Protein AF-A0A0G1BCC5-F1 (afdb_monomer)

pLDDT: mean 70.87, std 15.13, range [43.38, 93.19]

Nearest PDB structures (foldseek):
  5g5l-assembly1_I  TM=3.964E-01  e=1.665E-01  Saccharomyces cerevisiae
  8pj5-assembly1_k  TM=4.046E-01  e=1.629E+00  Homo sapiens

Organism: NCBI:txid1618425

Solvent-accessible surface area (backbone atoms only — not comparable to full-atom values): 5601 Å² total; per-residue (Å²): 134,89,86,78,87,77,81,75,80,82,77,78,78,83,77,78,95,77,75,82,78,81,87,80,79,94,76,81,90,75,89,74,89,74,84,74,82,71,82,74,81,67,63,83,77,75,73,69,49,51,26,91,89,76,64,43,78,47,33,41,79,54,99,83,26,37,35,18,81,84,81,67,52,71,54,119

Secondary structure (DSSP, 8-state):
----------------S----------------------------------TTT--S-EEEETTEEEETTT--EE-

Radius of gyration: 22.89 Å; Cα contacts (8 Å, |Δi|>4): 49; chains: 1; bounding box: 43×70×31 Å

Structure (mmCIF, N/CA/C/O backbone):
data_AF-A0A0G1BCC5-F1
#
_entry.id   AF-A0A0G1BCC5-F1
#
loop_
_atom_site.group_PDB
_atom_site.id
_atom_site.type_symbol
_atom_site.label_atom_id
_atom_site.label_alt_id
_atom_site.label_comp_id
_atom_site.label_asym_id
_atom_site.label_entity_id
_atom_site.label_seq_id
_atom_site.pdbx_PDB_ins_code
_atom_site.Cartn_x
_atom_site.Cartn_y
_atom_site.Cartn_z
_atom_site.occupancy
_atom_site.B_iso_or_equiv
_atom_site.auth_seq_id
_atom_site.auth_comp_id
_atom_site.auth_asym_id
_atom_site.auth_atom_id
_atom_site.pdbx_PDB_model_num
ATOM 1 N N . GLN A 1 1 ? 10.633 36.181 -0.685 1.00 43.38 1 GLN A N 1
ATOM 2 C CA . GLN A 1 1 ? 10.621 34.984 -1.545 1.00 43.38 1 GLN A CA 1
ATOM 3 C C . GLN A 1 1 ? 11.062 33.800 -0.694 1.00 43.38 1 GLN A C 1
ATOM 5 O O . GLN A 1 1 ? 12.218 33.759 -0.300 1.00 43.38 1 GLN A O 1
ATOM 10 N N . PHE A 1 2 ? 10.126 32.932 -0.305 1.00 49.59 2 PHE A N 1
ATOM 11 C CA . PHE A 1 2 ? 10.404 31.689 0.427 1.00 49.59 2 PHE A CA 1
ATOM 12 C C . PHE A 1 2 ? 10.862 30.595 -0.557 1.00 49.59 2 PHE A C 1
ATOM 14 O O . PHE A 1 2 ? 10.365 30.550 -1.680 1.00 49.59 2 PHE A O 1
ATOM 21 N N . GLY A 1 3 ? 11.774 29.719 -0.129 1.00 46.91 3 GLY A N 1
ATOM 22 C CA . GLY A 1 3 ? 12.270 28.555 -0.884 1.00 46.91 3 GLY A CA 1
ATOM 23 C C . GLY A 1 3 ? 13.801 28.527 -0.854 1.00 46.91 3 GLY A C 1
ATOM 24 O O . GLY A 1 3 ? 14.429 29.529 -1.160 1.00 46.91 3 GLY A O 1
ATOM 25 N N . VAL A 1 4 ? 14.493 27.461 -0.458 1.00 52.06 4 VAL A N 1
ATOM 26 C CA . VAL A 1 4 ? 14.225 26.030 -0.634 1.00 52.06 4 VAL A CA 1
ATOM 27 C C . VAL A 1 4 ? 14.932 25.298 0.515 1.00 52.06 4 VAL A C 1
ATOM 29 O O . VAL A 1 4 ? 16.146 25.440 0.652 1.00 52.06 4 VAL A O 1
ATOM 32 N N . ILE A 1 5 ? 14.219 24.516 1.334 1.00 61.25 5 ILE A N 1
ATOM 33 C CA . ILE A 1 5 ? 14.889 23.490 2.145 1.00 61.25 5 ILE A CA 1
ATOM 34 C C . ILE A 1 5 ? 15.292 22.369 1.187 1.00 61.25 5 ILE A C 1
ATOM 36 O O . ILE A 1 5 ? 14.449 21.654 0.654 1.00 61.25 5 ILE A O 1
ATOM 40 N N . LYS A 1 6 ? 16.584 22.274 0.882 1.00 53.53 6 LYS A N 1
ATOM 41 C CA . LYS A 1 6 ? 17.128 21.107 0.194 1.00 53.53 6 LYS A CA 1
ATOM 42 C C . LYS A 1 6 ? 17.103 19.981 1.222 1.00 53.53 6 LYS A C 1
ATOM 44 O O . LYS A 1 6 ? 17.884 20.014 2.164 1.00 53.53 6 LYS A O 1
ATOM 49 N N . THR A 1 7 ? 16.164 19.051 1.106 1.00 52.84 7 THR A N 1
ATOM 50 C CA . THR A 1 7 ? 16.246 17.782 1.830 1.00 52.84 7 THR A CA 1
ATOM 51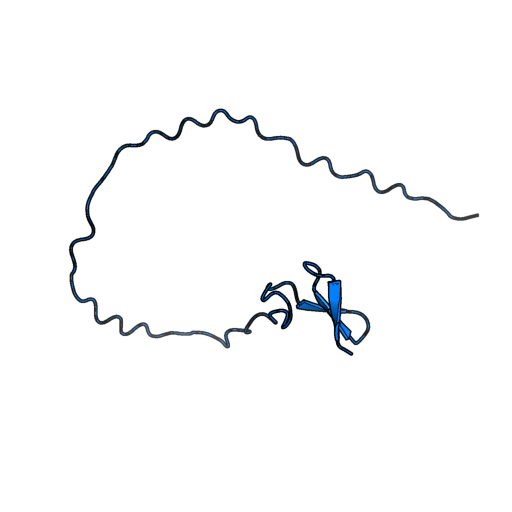 C C . THR A 1 7 ? 17.454 17.041 1.287 1.00 52.84 7 THR A C 1
ATOM 53 O O . THR A 1 7 ? 17.446 16.575 0.150 1.00 52.84 7 THR A O 1
ATOM 56 N N . GLU A 1 8 ? 18.520 17.032 2.075 1.00 62.03 8 GLU A N 1
ATOM 57 C CA . GLU A 1 8 ? 19.717 16.247 1.828 1.00 62.03 8 GLU A CA 1
ATOM 58 C C . GLU A 1 8 ? 19.321 14.769 1.896 1.00 62.03 8 GLU A C 1
ATOM 60 O O . GLU A 1 8 ? 18.808 14.285 2.907 1.00 62.03 8 GLU A O 1
ATOM 65 N N . GLU A 1 9 ? 19.474 14.091 0.759 1.00 62.06 9 GLU A N 1
ATOM 66 C CA . GLU A 1 9 ? 19.307 12.653 0.590 1.00 62.06 9 GLU A CA 1
ATOM 67 C C . GLU A 1 9 ? 20.109 11.927 1.671 1.00 62.06 9 GLU A C 1
ATOM 69 O O . GLU A 1 9 ? 21.336 12.011 1.735 1.00 62.06 9 GLU A O 1
ATOM 74 N N . SER A 1 10 ? 19.389 11.242 2.556 1.00 47.41 10 SER A N 1
ATOM 75 C CA . SER A 1 10 ? 19.967 10.392 3.585 1.00 47.41 10 SER A CA 1
ATOM 76 C C . SER A 1 10 ? 20.658 9.223 2.883 1.00 47.41 10 SER A C 1
ATOM 78 O O . SER A 1 10 ? 20.018 8.260 2.464 1.00 47.41 10 SER A O 1
ATOM 80 N N . ALA A 1 11 ? 21.968 9.356 2.678 1.00 57.91 11 ALA A N 1
ATOM 81 C CA . ALA A 1 11 ? 22.823 8.290 2.192 1.00 57.91 11 ALA A CA 1
ATOM 82 C C . ALA A 1 11 ? 22.807 7.159 3.229 1.00 57.91 11 ALA A C 1
ATOM 84 O O . ALA A 1 11 ? 23.501 7.220 4.241 1.00 57.91 11 ALA A O 1
ATOM 85 N N . ALA A 1 12 ? 21.977 6.142 2.998 1.00 57.34 12 ALA A N 1
ATOM 86 C CA . ALA A 1 12 ? 22.071 4.888 3.725 1.00 57.34 12 ALA A CA 1
ATOM 87 C C . ALA A 1 12 ? 23.424 4.253 3.374 1.00 57.34 12 ALA A C 1
ATOM 89 O O . ALA A 1 12 ? 23.686 3.909 2.222 1.00 57.34 12 ALA A O 1
ATOM 90 N N . GLU A 1 13 ? 24.303 4.187 4.368 1.00 59.53 13 GLU A N 1
ATOM 91 C CA . GLU A 1 13 ? 25.668 3.688 4.258 1.00 59.53 13 GLU A CA 1
ATOM 92 C C . GLU A 1 13 ? 25.702 2.268 3.665 1.00 59.53 13 GLU A C 1
ATOM 94 O O . GLU A 1 13 ? 25.001 1.357 4.111 1.00 59.53 13 GLU A O 1
ATOM 99 N N . THR A 1 14 ? 26.532 2.073 2.642 1.00 60.47 14 THR A N 1
ATOM 100 C CA . THR A 1 14 ? 26.745 0.778 1.991 1.00 60.47 14 THR A CA 1
ATOM 101 C C . THR A 1 14 ? 27.449 -0.181 2.955 1.00 60.47 14 THR A C 1
ATOM 103 O O . THR A 1 14 ? 28.626 -0.006 3.266 1.00 60.47 14 THR A O 1
ATOM 106 N N . ILE A 1 15 ? 26.747 -1.218 3.414 1.00 75.50 15 ILE A N 1
ATOM 107 C CA . ILE A 1 15 ? 27.315 -2.267 4.274 1.00 75.50 15 ILE A CA 1
ATOM 108 C C . ILE A 1 15 ? 28.313 -3.105 3.444 1.00 75.50 15 ILE A C 1
ATOM 110 O O . ILE A 1 15 ? 27.927 -3.628 2.394 1.00 75.50 15 ILE A O 1
ATOM 114 N N . PRO A 1 16 ? 29.584 -3.270 3.862 1.00 60.31 16 PRO A N 1
ATOM 115 C CA . PRO A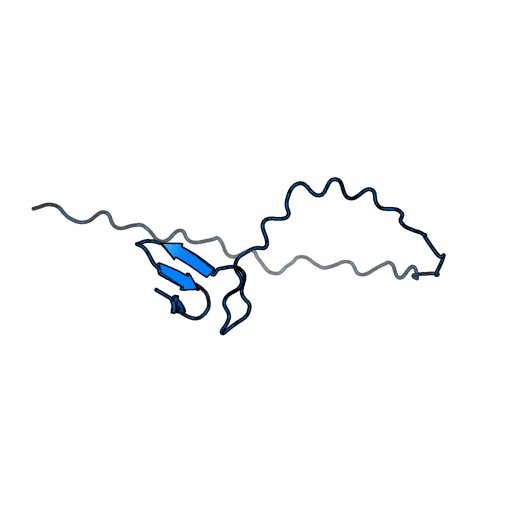 1 16 ? 30.547 -4.072 3.113 1.00 60.31 16 PRO A CA 1
ATOM 116 C C . PRO A 1 16 ? 30.199 -5.570 3.158 1.00 60.31 16 PRO A C 1
ATOM 118 O O . PRO A 1 16 ? 29.948 -6.146 4.215 1.00 60.31 16 PRO A O 1
ATOM 121 N N . LEU A 1 17 ? 30.237 -6.205 1.984 1.00 65.56 17 LEU A N 1
ATOM 122 C CA . LEU A 1 17 ? 29.908 -7.612 1.702 1.00 65.56 17 LEU A CA 1
ATOM 123 C C . LEU A 1 17 ? 30.959 -8.622 2.210 1.00 65.56 17 LEU A C 1
ATOM 125 O O . LEU A 1 17 ? 31.367 -9.514 1.471 1.00 65.56 17 LEU A O 1
ATOM 129 N N . ASN A 1 18 ? 31.413 -8.523 3.459 1.00 65.06 18 ASN A N 1
ATOM 130 C CA . ASN A 1 18 ? 32.247 -9.582 4.036 1.00 65.06 18 ASN A CA 1
ATOM 131 C C . ASN A 1 18 ? 31.746 -10.043 5.401 1.00 65.06 18 ASN A C 1
ATOM 133 O O . ASN A 1 18 ? 32.432 -9.926 6.415 1.00 65.06 18 ASN A O 1
ATOM 137 N N . LEU A 1 19 ? 30.534 -10.592 5.398 1.00 61.59 19 LEU A N 1
ATOM 138 C CA . LEU A 1 19 ? 30.078 -11.480 6.453 1.00 61.59 19 LEU A CA 1
ATOM 139 C C . LEU A 1 19 ? 30.111 -12.901 5.885 1.00 61.59 19 LEU A C 1
ATOM 141 O O . LEU A 1 19 ? 29.200 -13.333 5.184 1.00 61.59 19 LEU A O 1
ATOM 145 N N . THR A 1 20 ? 31.208 -13.612 6.131 1.00 67.94 20 THR A N 1
ATOM 146 C CA . THR A 1 20 ? 31.297 -15.051 5.877 1.00 67.94 20 THR A CA 1
ATOM 147 C C . THR A 1 20 ? 30.232 -15.756 6.709 1.00 67.94 20 THR A C 1
ATOM 149 O O . THR A 1 20 ? 30.357 -15.835 7.932 1.00 67.94 20 THR A O 1
ATOM 152 N N . ILE A 1 21 ? 29.180 -16.253 6.055 1.00 70.19 21 ILE A N 1
ATOM 153 C CA . ILE A 1 21 ? 28.252 -17.201 6.667 1.00 70.19 21 ILE A CA 1
ATOM 154 C C . ILE A 1 21 ? 29.045 -18.480 6.931 1.00 70.19 21 ILE A C 1
ATOM 156 O O . ILE A 1 21 ? 29.495 -19.150 6.004 1.00 70.19 21 ILE A O 1
ATOM 160 N N . ILE A 1 22 ? 29.262 -18.777 8.208 1.00 65.88 22 ILE A N 1
ATOM 161 C CA . ILE A 1 22 ? 29.767 -20.071 8.649 1.00 65.88 22 ILE A CA 1
ATOM 162 C C . ILE A 1 22 ? 28.583 -21.035 8.523 1.00 65.88 22 ILE A C 1
ATOM 164 O O . ILE A 1 22 ? 27.701 -21.045 9.378 1.00 65.88 22 ILE A O 1
ATOM 168 N N . ASP A 1 23 ? 28.528 -21.788 7.426 1.00 64.88 23 ASP A N 1
ATOM 169 C CA . ASP A 1 23 ? 27.603 -22.910 7.277 1.00 64.88 23 ASP A CA 1
ATOM 170 C C . ASP A 1 23 ? 28.127 -24.090 8.102 1.00 64.88 23 ASP A C 1
ATOM 172 O O . ASP A 1 23 ? 29.103 -24.739 7.724 1.00 64.88 23 ASP A O 1
ATOM 176 N N . HIS A 1 24 ? 27.521 -24.317 9.269 1.00 69.69 24 HIS A N 1
ATOM 177 C CA . HIS A 1 24 ? 27.526 -25.630 9.906 1.00 69.69 24 HIS A CA 1
ATOM 178 C C . HIS A 1 24 ? 26.396 -25.746 10.941 1.00 69.69 24 HIS A C 1
ATOM 180 O O . HIS A 1 24 ? 26.558 -25.323 12.084 1.00 69.69 24 HIS A O 1
ATOM 186 N N . GLN A 1 25 ? 25.262 -26.327 10.540 1.00 57.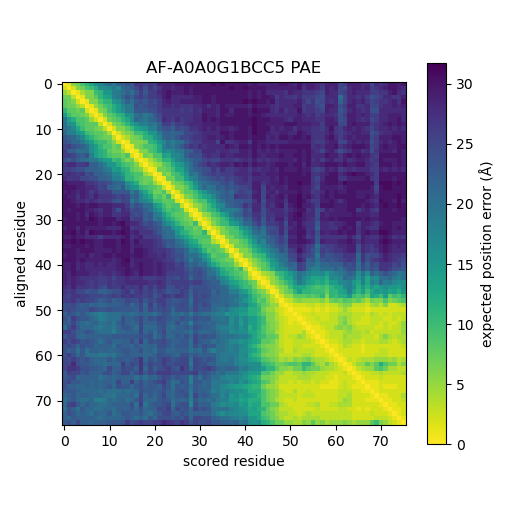19 25 GLN A N 1
ATOM 187 C CA . GLN A 1 25 ? 24.598 -27.431 11.252 1.00 57.19 25 GLN A CA 1
ATOM 188 C C . GLN A 1 25 ? 23.320 -27.812 10.492 1.00 57.19 25 GLN A C 1
ATOM 190 O O . GLN A 1 25 ? 22.252 -27.229 10.660 1.00 57.19 25 GLN A O 1
ATOM 195 N N . GLU A 1 26 ? 23.431 -28.865 9.695 1.00 65.81 26 GLU A N 1
ATOM 196 C CA . GLU A 1 26 ? 22.317 -29.747 9.383 1.00 65.81 26 GLU A CA 1
ATOM 197 C C . GLU A 1 26 ? 21.919 -30.517 10.656 1.00 65.81 26 GLU A C 1
ATOM 199 O O . GLU A 1 26 ? 22.665 -31.349 11.177 1.00 65.81 26 GLU A O 1
ATOM 204 N N . ASN A 1 27 ? 20.750 -30.221 11.217 1.00 60.66 27 ASN A N 1
ATOM 205 C CA . ASN A 1 27 ? 20.073 -31.107 12.159 1.00 60.66 27 ASN A CA 1
ATOM 206 C C . ASN A 1 27 ? 18.578 -31.154 11.816 1.00 60.66 27 ASN A C 1
ATOM 208 O O . ASN A 1 27 ? 17.865 -30.157 11.866 1.00 60.66 27 ASN A O 1
ATOM 212 N N . GLY A 1 28 ? 18.156 -32.339 11.369 1.00 51.12 28 GLY A N 1
ATOM 213 C CA . GLY A 1 28 ? 16.924 -32.588 10.631 1.00 51.12 28 GLY A CA 1
ATOM 214 C C . GLY A 1 28 ? 15.620 -32.381 11.400 1.00 51.12 28 GLY A C 1
ATOM 215 O O . GLY A 1 28 ? 15.520 -32.604 12.605 1.00 51.12 28 GLY A O 1
ATOM 216 N N . TRP A 1 29 ? 14.587 -32.020 10.639 1.00 59.22 29 TRP A N 1
ATOM 217 C CA . TRP A 1 29 ? 13.206 -31.903 11.092 1.00 59.22 29 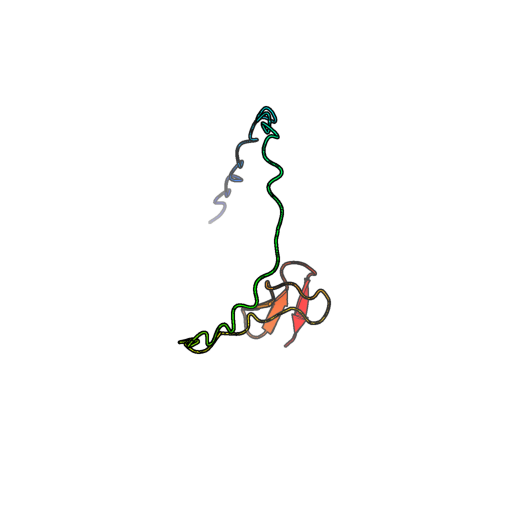TRP A CA 1
ATOM 218 C C . TRP A 1 29 ? 12.555 -33.295 11.146 1.00 59.22 29 TRP A C 1
ATOM 220 O O . TRP A 1 29 ? 11.942 -33.760 10.184 1.00 59.22 29 TRP A O 1
ATOM 230 N N . GLY A 1 30 ? 12.727 -33.987 12.273 1.00 53.09 30 GLY A N 1
ATOM 231 C CA . GLY A 1 30 ? 11.925 -35.156 12.634 1.00 53.09 30 GLY A CA 1
ATOM 232 C C . GLY A 1 30 ? 10.510 -34.721 13.016 1.00 53.09 30 GLY A C 1
ATOM 233 O O . GLY A 1 30 ? 10.330 -33.790 13.796 1.00 53.09 30 GLY A O 1
ATOM 234 N N . GLY A 1 31 ? 9.502 -35.353 12.420 1.00 63.94 31 GLY A N 1
ATOM 235 C CA . GLY A 1 31 ? 8.101 -35.074 12.704 1.00 63.94 31 GLY A CA 1
ATOM 236 C C . GLY A 1 31 ? 7.658 -35.629 14.054 1.00 63.94 31 GLY A C 1
ATOM 237 O O . GLY A 1 31 ? 7.723 -36.835 14.282 1.00 63.94 31 GLY A O 1
ATOM 238 N N . GLU A 1 32 ? 7.095 -34.758 14.884 1.00 58.56 32 GLU A N 1
ATOM 239 C CA . GLU A 1 32 ? 6.095 -35.132 15.874 1.00 58.56 32 GLU A CA 1
ATOM 240 C C . GLU A 1 32 ? 4.923 -34.142 15.830 1.00 58.56 32 GLU A C 1
ATOM 242 O O . GLU A 1 32 ? 5.052 -32.930 15.653 1.00 58.56 32 GLU A O 1
ATOM 247 N N . ASN A 1 33 ? 3.744 -34.733 15.882 1.00 66.38 33 ASN A N 1
ATOM 248 C CA . ASN A 1 33 ? 2.416 -34.160 15.777 1.00 66.38 33 ASN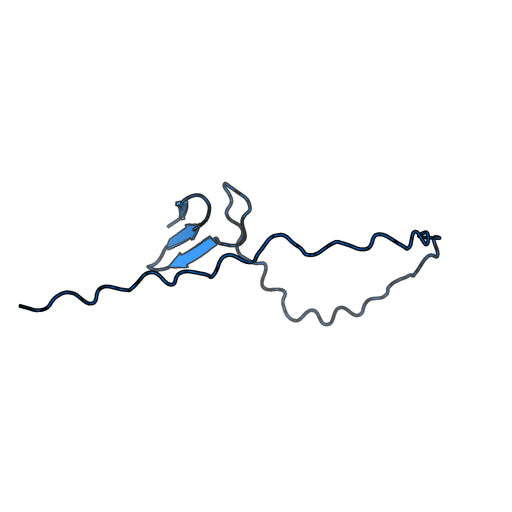 A CA 1
ATOM 249 C C . ASN A 1 33 ? 2.071 -33.260 16.975 1.00 66.38 33 ASN A C 1
ATOM 251 O O . ASN A 1 33 ? 1.325 -33.649 17.871 1.00 66.38 33 ASN A O 1
ATOM 255 N N . MET A 1 34 ? 2.534 -32.013 16.960 1.00 60.97 34 MET A N 1
ATOM 256 C CA . MET A 1 34 ? 2.017 -31.003 17.881 1.00 60.97 34 MET A CA 1
ATOM 257 C C . MET A 1 34 ? 0.604 -30.581 17.454 1.00 60.97 34 MET A C 1
ATOM 259 O O . MET A 1 34 ? 0.423 -29.765 16.551 1.00 60.97 34 MET A O 1
ATOM 263 N N . THR A 1 35 ? -0.420 -31.114 18.121 1.00 58.25 35 THR A N 1
ATOM 264 C CA . THR A 1 35 ? -1.749 -30.487 18.185 1.00 58.25 35 THR A CA 1
ATOM 265 C C . THR A 1 35 ? -1.619 -29.146 18.904 1.00 58.25 35 THR A C 1
ATOM 267 O O . THR A 1 35 ? -1.779 -29.046 20.120 1.00 58.25 35 THR A O 1
ATOM 270 N N . LEU A 1 36 ? -1.279 -28.109 18.142 1.00 55.31 36 LEU A N 1
ATOM 271 C CA . LEU A 1 36 ? -1.232 -26.726 18.592 1.00 55.31 36 LEU A CA 1
ATOM 272 C C . LEU A 1 36 ? -2.672 -26.219 18.731 1.00 55.31 36 LEU A C 1
ATOM 274 O O . LEU A 1 36 ? -3.230 -25.618 17.815 1.00 55.31 36 LEU A O 1
ATOM 278 N N . ALA A 1 37 ? -3.287 -26.452 19.890 1.00 58.94 37 ALA A N 1
ATOM 279 C CA . ALA A 1 37 ? -4.381 -25.604 20.349 1.00 58.94 37 ALA A CA 1
ATOM 280 C C . ALA A 1 37 ? -3.786 -24.244 20.747 1.00 58.94 37 ALA A C 1
ATOM 282 O O . ALA A 1 37 ? -3.675 -23.910 21.928 1.00 58.94 37 ALA A O 1
ATOM 283 N N . SER A 1 38 ? -3.337 -23.483 19.749 1.00 60.59 38 SER A N 1
ATOM 284 C CA . SER A 1 38 ? -2.926 -22.098 19.923 1.00 60.59 38 SER A CA 1
ATOM 285 C C . SER A 1 38 ? -4.181 -21.317 20.275 1.00 60.59 38 SER A C 1
ATOM 287 O O . SER A 1 38 ? -5.015 -21.042 19.414 1.00 60.59 38 SER A O 1
ATOM 289 N N . GLN A 1 39 ? -4.343 -21.011 21.562 1.00 62.75 39 GLN A N 1
ATOM 290 C CA . GLN A 1 39 ? -5.260 -19.979 22.027 1.00 62.75 39 GLN A CA 1
ATOM 291 C C . GLN A 1 39 ? -4.760 -18.656 21.463 1.00 62.75 39 GLN A C 1
ATOM 293 O O . GLN A 1 39 ? -3.955 -17.942 22.056 1.00 62.75 39 GLN A O 1
ATOM 298 N N . ASP A 1 40 ? -5.206 -18.405 20.247 1.00 55.59 40 ASP A N 1
ATOM 299 C CA . ASP A 1 40 ? -4.979 -17.214 19.475 1.00 55.59 40 ASP A CA 1
ATOM 300 C C . ASP A 1 40 ? -5.754 -16.077 20.147 1.00 55.59 40 ASP A C 1
ATOM 302 O O . ASP A 1 40 ? -6.904 -15.781 19.827 1.00 55.59 40 ASP A O 1
ATOM 306 N N . ASN A 1 41 ? -5.122 -15.435 21.134 1.00 63.44 41 ASN A N 1
ATOM 307 C CA . ASN A 1 41 ? -5.507 -14.103 21.600 1.00 63.44 41 ASN A CA 1
ATOM 308 C C . ASN A 1 41 ? -5.097 -13.064 20.541 1.00 63.44 41 ASN A C 1
ATOM 310 O O . ASN A 1 41 ? -4.411 -12.079 20.801 1.00 63.44 41 ASN A O 1
ATOM 314 N N . SER A 1 42 ? -5.489 -13.336 19.306 1.00 58.69 42 SER A N 1
ATOM 315 C CA . SER A 1 42 ? -5.420 -12.449 18.169 1.00 58.69 42 SER A CA 1
ATOM 316 C C . SER A 1 42 ? -6.486 -11.394 18.417 1.00 58.69 42 SER A C 1
ATOM 318 O O . SER A 1 42 ? -7.636 -11.481 17.974 1.00 58.69 42 SER A O 1
ATOM 320 N N . GLY A 1 43 ? -6.096 -10.372 19.182 1.00 65.38 43 GLY A N 1
ATOM 321 C CA . GLY A 1 43 ? -6.708 -9.059 19.036 1.00 65.38 43 GLY A CA 1
ATOM 322 C C . GLY A 1 43 ? -6.828 -8.760 17.539 1.00 65.38 43 GLY A C 1
ATOM 323 O O . GLY A 1 43 ? -5.956 -9.189 16.783 1.00 65.38 43 GLY A O 1
ATOM 324 N N . PRO A 1 44 ? -7.915 -8.104 17.099 1.00 61.12 44 PRO A N 1
ATOM 325 C CA . PRO A 1 44 ? -8.344 -8.086 15.705 1.00 61.12 44 PRO A CA 1
ATOM 326 C C . PRO A 1 44 ? -7.149 -7.850 14.789 1.00 61.12 44 PRO A C 1
ATOM 328 O O . PRO A 1 44 ? -6.583 -6.753 14.782 1.00 61.12 44 PRO A O 1
ATOM 331 N N . VAL A 1 45 ? -6.739 -8.902 14.071 1.00 58.47 45 VAL A N 1
ATOM 332 C CA . VAL A 1 45 ? -5.680 -8.821 13.070 1.00 58.47 45 VAL A CA 1
ATOM 333 C C . VAL A 1 45 ? -6.192 -7.810 12.067 1.00 58.47 45 VAL A C 1
ATOM 335 O O . VAL A 1 45 ? -7.122 -8.078 11.306 1.00 58.47 45 VAL A O 1
ATOM 338 N N . LYS A 1 46 ? -5.652 -6.593 12.134 1.00 62.12 46 LYS A N 1
ATOM 339 C CA . LYS A 1 46 ? -5.889 -5.574 11.123 1.00 62.12 46 LYS A CA 1
ATOM 340 C C . LYS A 1 46 ? -5.212 -6.113 9.878 1.00 62.12 46 LYS A C 1
ATOM 342 O O . LYS A 1 46 ? -4.008 -5.939 9.715 1.00 62.12 46 LYS A O 1
ATOM 347 N N . MET A 1 47 ? -5.977 -6.859 9.085 1.00 63.06 47 MET A N 1
ATOM 348 C CA . MET A 1 47 ? -5.575 -7.336 7.771 1.00 63.06 47 MET A CA 1
ATOM 349 C C . MET A 1 47 ? -4.988 -6.126 7.051 1.00 63.06 47 MET A C 1
ATOM 351 O O . MET A 1 47 ? -5.691 -5.134 6.847 1.00 63.06 47 MET A O 1
ATOM 355 N N . ALA A 1 48 ? -3.679 -6.153 6.796 1.00 69.69 48 ALA A N 1
ATOM 356 C CA . ALA A 1 48 ? -3.027 -5.076 6.074 1.00 69.69 48 ALA A CA 1
ATOM 357 C C . ALA A 1 48 ? -3.725 -4.950 4.718 1.00 69.69 48 ALA A C 1
ATOM 359 O O . ALA A 1 48 ? -4.013 -5.961 4.077 1.00 69.69 48 ALA A O 1
ATOM 360 N N . ASP A 1 49 ? -4.045 -3.727 4.307 1.00 77.56 49 ASP A N 1
ATOM 361 C CA . ASP A 1 49 ? -4.679 -3.500 3.016 1.00 77.56 49 ASP A CA 1
ATOM 362 C C . ASP A 1 49 ? -3.649 -3.863 1.934 1.00 77.56 49 ASP A C 1
ATOM 364 O O . ASP A 1 49 ? -2.608 -3.217 1.780 1.00 77.56 49 ASP A O 1
ATOM 368 N N . LEU A 1 50 ? -3.884 -4.988 1.261 1.00 89.12 50 LEU A N 1
ATOM 369 C CA . LEU A 1 50 ? -3.045 -5.460 0.169 1.00 89.12 50 LEU A CA 1
ATOM 370 C C . LEU A 1 50 ? -3.531 -4.810 -1.124 1.00 89.12 50 LEU A C 1
ATOM 372 O O . LEU A 1 50 ? -4.731 -4.747 -1.390 1.00 89.12 50 LEU A O 1
ATOM 376 N N . CYS A 1 51 ? -2.597 -4.346 -1.948 1.00 90.69 51 CYS A N 1
ATOM 377 C CA . CYS A 1 51 ? -2.940 -3.783 -3.248 1.00 90.69 51 CYS A CA 1
ATOM 378 C C . CYS A 1 51 ? -3.532 -4.868 -4.168 1.00 90.69 51 CYS A C 1
ATOM 380 O O . CYS A 1 51 ? -2.885 -5.900 -4.344 1.00 90.69 51 CYS A O 1
ATOM 382 N N . PRO A 1 52 ? -4.690 -4.654 -4.818 1.00 87.88 52 PRO A N 1
ATOM 383 C CA . PRO A 1 52 ? -5.313 -5.670 -5.672 1.00 87.88 52 PRO A CA 1
ATOM 384 C C . PRO A 1 52 ? -4.521 -5.968 -6.952 1.00 87.88 52 PRO A C 1
ATOM 386 O O . PRO A 1 52 ? -4.652 -7.054 -7.504 1.00 87.88 52 PRO A O 1
ATOM 389 N N . GLU A 1 53 ? -3.683 -5.037 -7.413 1.00 91.12 53 GLU A N 1
ATOM 390 C CA . GLU A 1 53 ? -2.891 -5.235 -8.635 1.00 91.12 53 GLU A CA 1
ATOM 391 C C . GLU A 1 53 ? -1.586 -6.003 -8.410 1.00 91.12 53 GLU A C 1
ATOM 393 O O . GLU A 1 53 ? -1.159 -6.762 -9.274 1.00 91.12 53 GLU A O 1
ATOM 398 N N . CYS A 1 54 ? -0.932 -5.822 -7.259 1.00 92.00 54 CYS A N 1
ATOM 399 C CA . CYS A 1 54 ? 0.403 -6.379 -7.014 1.00 92.00 54 CYS A CA 1
ATOM 400 C C . CYS A 1 54 ? 0.530 -7.183 -5.716 1.00 92.00 54 CYS A C 1
ATOM 402 O O . CYS A 1 54 ? 1.584 -7.755 -5.455 1.00 92.00 54 CYS A O 1
ATOM 404 N N . GLY A 1 55 ? -0.509 -7.212 -4.880 1.00 89.25 55 GLY A N 1
ATOM 405 C CA . GLY A 1 55 ? -0.526 -7.942 -3.615 1.00 89.25 55 GLY A CA 1
ATOM 406 C C . GLY A 1 55 ? 0.378 -7.366 -2.526 1.00 89.25 55 GLY A C 1
ATOM 407 O O . GLY A 1 55 ? 0.547 -8.012 -1.498 1.00 89.25 55 GLY A O 1
ATOM 408 N N . ASN A 1 56 ? 0.972 -6.180 -2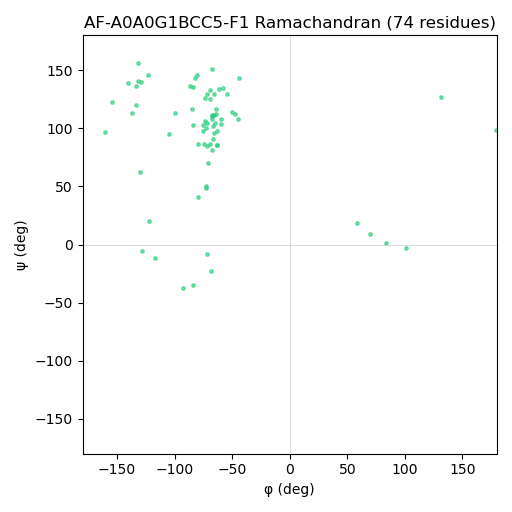.711 1.00 89.38 56 ASN A N 1
ATOM 409 C CA . ASN A 1 56 ? 1.878 -5.627 -1.707 1.00 89.38 56 ASN A CA 1
ATOM 410 C C . ASN A 1 56 ? 1.131 -4.908 -0.573 1.00 89.38 56 ASN A C 1
ATOM 412 O O . ASN A 1 56 ? 0.159 -4.187 -0.816 1.00 89.38 56 ASN A O 1
ATOM 416 N N . ALA A 1 57 ? 1.646 -5.029 0.653 1.00 88.44 57 ALA A N 1
ATOM 417 C CA . ALA A 1 57 ? 1.104 -4.421 1.875 1.00 88.44 57 ALA A CA 1
ATOM 418 C C . ALA A 1 57 ? 1.475 -2.934 2.030 1.00 88.44 57 ALA A C 1
ATOM 420 O O . ALA A 1 57 ? 1.833 -2.466 3.108 1.00 88.44 57 ALA A O 1
ATOM 421 N N . THR A 1 58 ? 1.434 -2.190 0.928 1.00 89.94 58 THR A N 1
ATOM 422 C CA . THR A 1 58 ? 1.708 -0.746 0.895 1.00 89.94 58 THR A CA 1
ATOM 423 C C . THR A 1 58 ? 0.530 0.042 0.326 1.00 89.94 58 THR A C 1
ATOM 425 O O . THR A 1 58 ? 0.682 1.155 -0.170 1.00 89.94 58 THR A O 1
ATOM 428 N N . PHE A 1 59 ? -0.658 -0.560 0.348 1.00 91.75 59 PHE A N 1
ATOM 429 C CA . PHE A 1 59 ? -1.879 0.100 -0.073 1.00 91.75 59 PHE A CA 1
ATOM 430 C C . PHE A 1 59 ? -2.419 0.915 1.108 1.00 91.75 59 PHE A C 1
ATOM 432 O O . PHE A 1 59 ? -2.926 0.372 2.084 1.00 91.75 59 PHE A O 1
ATOM 439 N N . VAL A 1 60 ? -2.216 2.230 1.074 1.00 89.44 60 VAL A N 1
ATOM 440 C CA . VAL A 1 60 ? -2.499 3.134 2.199 1.00 89.44 60 VAL A CA 1
ATOM 441 C C . VAL A 1 60 ? -3.469 4.227 1.783 1.00 89.44 60 VAL A C 1
ATOM 443 O O . VAL A 1 60 ? -3.460 4.671 0.640 1.00 89.44 60 VAL A O 1
ATOM 446 N N . PHE A 1 61 ? -4.328 4.655 2.708 1.00 88.38 61 PHE A N 1
ATOM 447 C CA . PHE A 1 61 ? -5.285 5.730 2.460 1.00 88.38 61 PHE A CA 1
ATOM 448 C C . PHE A 1 61 ? -4.624 7.086 2.704 1.00 88.38 61 PHE A C 1
ATOM 450 O O . PHE A 1 61 ? -4.242 7.388 3.833 1.00 88.38 61 PHE A O 1
ATOM 457 N N . GLU A 1 62 ? -4.519 7.907 1.665 1.00 88.12 62 GLU A N 1
ATOM 458 C CA . GLU A 1 62 ? -3.997 9.268 1.751 1.00 88.12 62 GLU A CA 1
ATOM 459 C C . GLU A 1 62 ? -4.819 10.190 0.843 1.00 88.12 62 GLU A C 1
ATOM 461 O O . GLU A 1 62 ? -5.199 9.815 -0.261 1.00 88.12 62 GLU A O 1
ATOM 466 N N . GLU A 1 63 ? -5.120 11.398 1.322 1.00 84.00 63 GLU A N 1
ATOM 467 C CA . GLU A 1 63 ? -5.851 12.429 0.559 1.00 84.00 63 GLU A CA 1
ATOM 468 C C . GLU A 1 63 ? -7.260 12.024 0.067 1.00 84.00 63 GLU A C 1
ATOM 470 O O . GLU A 1 63 ? -7.823 12.679 -0.805 1.00 84.00 63 GLU A O 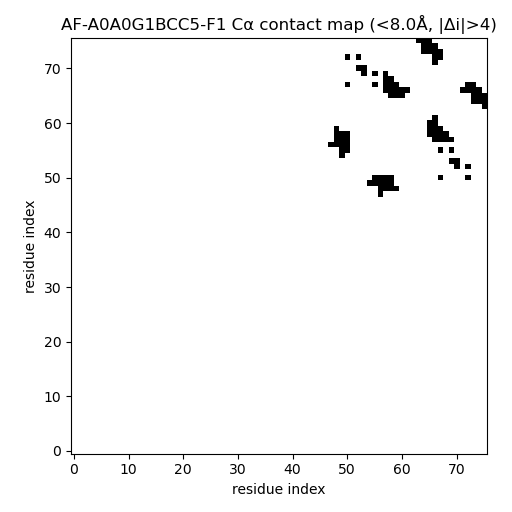1
ATOM 475 N N . GLY A 1 64 ? -7.871 10.979 0.643 1.00 85.44 64 GLY A N 1
ATOM 476 C CA . GLY A 1 64 ? -9.224 10.533 0.275 1.00 85.44 64 GLY A CA 1
ATOM 477 C C . GLY A 1 64 ? -9.276 9.314 -0.647 1.00 85.44 64 GLY A C 1
ATOM 478 O O . GLY A 1 64 ? -10.367 8.818 -0.917 1.00 85.44 64 GLY A O 1
ATOM 479 N N . CYS A 1 65 ? -8.125 8.800 -1.076 1.00 88.50 65 CYS A N 1
ATOM 480 C CA . CYS A 1 65 ? -8.025 7.608 -1.911 1.00 88.50 65 CYS A C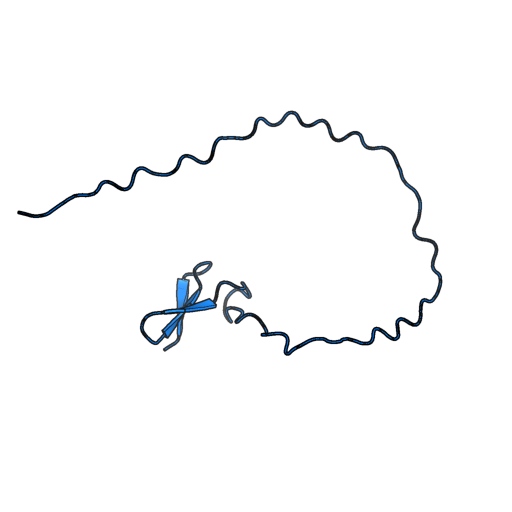A 1
ATOM 481 C C . CYS A 1 65 ? -6.989 6.641 -1.338 1.00 88.50 65 CYS A C 1
ATOM 483 O O . CYS A 1 65 ? -6.060 7.041 -0.633 1.00 88.50 65 CYS A O 1
ATOM 485 N N . LYS A 1 66 ? -7.111 5.351 -1.652 1.00 90.56 66 LYS A N 1
ATOM 486 C CA . LYS A 1 66 ? -6.043 4.389 -1.365 1.00 90.56 66 LYS A CA 1
ATOM 487 C C . LYS A 1 66 ? -5.017 4.407 -2.480 1.00 90.56 66 LYS A C 1
ATOM 489 O O . LYS A 1 66 ? -5.395 4.381 -3.647 1.00 90.56 66 LYS A O 1
ATOM 494 N N . LYS A 1 67 ? -3.734 4.405 -2.135 1.00 91.44 67 LYS A N 1
ATOM 495 C CA . LYS A 1 67 ? -2.626 4.347 -3.088 1.00 91.44 67 LYS A CA 1
ATOM 496 C C . LYS A 1 67 ? -1.611 3.290 -2.691 1.00 91.44 67 LYS A C 1
ATOM 498 O O . LYS A 1 67 ? -1.322 3.104 -1.513 1.00 91.44 67 LYS A O 1
ATOM 503 N N . CYS A 1 68 ? -1.084 2.582 -3.680 1.00 92.81 68 CYS A N 1
ATOM 504 C CA . CYS A 1 68 ? -0.044 1.585 -3.506 1.00 92.81 68 CYS A CA 1
ATOM 505 C C . CYS A 1 68 ? 1.304 2.196 -3.872 1.00 92.81 68 CYS A C 1
ATOM 507 O O . CYS A 1 68 ? 1.567 2.451 -5.046 1.00 92.81 68 CYS A O 1
ATOM 509 N N . HIS A 1 69 ? 2.199 2.357 -2.901 1.00 91.44 69 HIS A N 1
ATOM 510 C CA . HIS A 1 69 ? 3.540 2.893 -3.167 1.00 91.44 69 HIS A CA 1
ATOM 511 C C . HIS A 1 69 ? 4.470 1.931 -3.924 1.00 91.44 69 HIS A C 1
ATOM 513 O O . HIS A 1 69 ? 5.550 2.340 -4.335 1.00 91.44 69 HIS A O 1
ATOM 519 N N . SER A 1 70 ? 4.077 0.669 -4.131 1.00 92.81 70 SER A N 1
ATOM 520 C CA . SER A 1 70 ? 4.905 -0.309 -4.852 1.00 92.81 70 SER A CA 1
ATOM 521 C C . SER A 1 70 ? 4.624 -0.382 -6.342 1.00 92.81 70 SER A C 1
ATOM 523 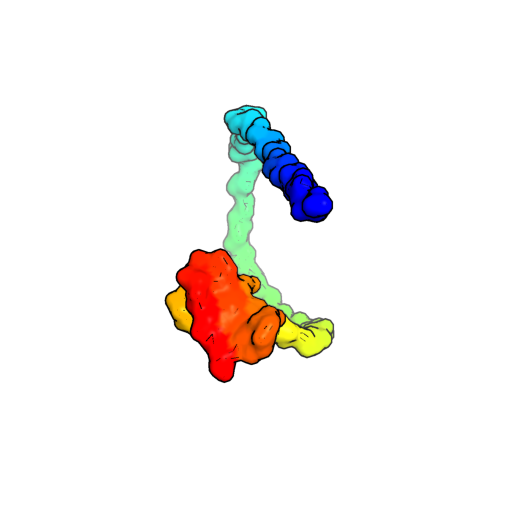O O . SER A 1 70 ? 5.556 -0.590 -7.107 1.00 92.81 70 SER A O 1
ATOM 525 N N . CYS A 1 71 ? 3.365 -0.248 -6.759 1.00 93.19 71 CYS A N 1
ATOM 526 C CA . CYS A 1 71 ? 2.996 -0.310 -8.178 1.00 93.19 71 CYS A CA 1
ATOM 527 C C . CYS A 1 71 ? 2.391 0.994 -8.710 1.00 93.19 71 CYS A C 1
ATOM 529 O O . CYS A 1 71 ? 2.244 1.141 -9.917 1.00 93.19 71 CYS A O 1
ATOM 531 N N . GLY A 1 72 ? 2.047 1.942 -7.832 1.00 90.25 72 GLY A N 1
ATOM 532 C CA . GLY A 1 72 ? 1.401 3.200 -8.204 1.00 90.25 72 GLY A CA 1
ATOM 533 C C . GLY A 1 72 ? -0.119 3.120 -8.369 1.00 90.25 72 GLY A C 1
ATOM 534 O O . GLY A 1 72 ? -0.724 4.139 -8.685 1.00 90.25 72 GLY A O 1
ATOM 535 N N . TYR A 1 73 ? -0.750 1.961 -8.140 1.00 91.75 73 TYR A N 1
ATOM 536 C CA . TYR A 1 73 ? -2.208 1.809 -8.216 1.00 91.75 73 TYR A CA 1
ATOM 537 C C . TYR A 1 73 ? -2.924 2.704 -7.201 1.00 91.75 73 TYR A C 1
ATOM 539 O O . TYR A 1 73 ? -2.562 2.719 -6.021 1.00 91.75 73 TYR A O 1
ATOM 547 N N . SER A 1 74 ? -3.963 3.412 -7.641 1.00 90.88 74 SER A N 1
ATOM 548 C CA . SER A 1 74 ? -4.806 4.251 -6.794 1.00 90.88 74 SER A CA 1
ATOM 549 C C . SER A 1 74 ? -6.291 3.941 -6.993 1.00 90.88 74 SER A C 1
ATOM 551 O O . SER A 1 74 ? -6.743 3.708 -8.111 1.00 90.88 74 SER A O 1
ATOM 553 N N . ALA A 1 75 ? -7.051 3.930 -5.896 1.00 88.00 75 ALA A N 1
ATOM 554 C CA . ALA A 1 75 ? -8.497 3.742 -5.898 1.00 88.00 75 ALA A CA 1
ATOM 555 C C . ALA A 1 75 ? -9.175 4.781 -4.995 1.00 88.00 75 ALA A C 1
ATOM 557 O O . ALA A 1 75 ? -8.905 4.840 -3.789 1.00 88.00 75 ALA A O 1
ATOM 558 N N . CYS A 1 76 ? -10.044 5.576 -5.614 1.00 88.38 76 CYS A N 1
ATOM 559 C CA . CYS A 1 76 ? -11.021 6.473 -5.011 1.00 88.38 76 CYS A CA 1
ATOM 560 C C . CYS A 1 76 ? -12.413 5.885 -5.325 1.00 88.38 76 CYS A C 1
ATOM 562 O O . CYS A 1 76 ? -13.271 5.904 -4.427 1.00 88.38 76 CYS A O 1
#

Sequence (76 aa):
QFGVIKTEESAAETIPLNLTIIDHQENGWGGENMTLASQDNSGPVKMADLCPECGNATFVFEEGCKKCHSCGYSAC

Foldseek 3Di:
DDDDDPPDPPPPDDDDPPDPDPDDDDDDDDDDDPPPPPPPPPPPPPPQDADPVPRDSQQDDDPHWTARPPPGDIGD

Mean predicted aligned error: 19.36 Å